Protein AF-A0AAN8IZS2-F1 (afdb_monomer)

Mean predicted aligned error: 7.96 Å

Secondary structure (DSSP, 8-state):
-EE--S--SS-EE-TTSSS-EEE-EEEEE-TTS-EEEEEE--SSPPTTS-TT----HHHHHHHHHHS--------

Nearest PDB structures (foldseek):
  7slt-assembly1_C  TM=4.646E-01  e=2.541E+00  Locusta migratoria
  1ihr-assembly1_A  TM=3.318E-01  e=1.831E+00  Escherichia coli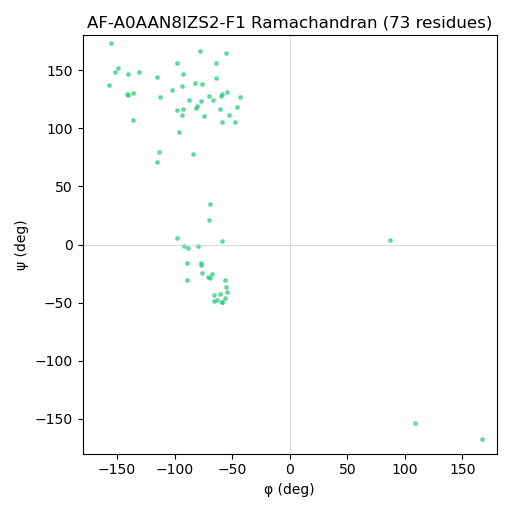
  1yf0-assembly1_A  TM=4.025E-01  e=9.430E+00  Salmonella enterica subsp. enterica serovar Typhimurium

Sequence (75 aa):
MIRFKGRSSIKQYNPLKPIKRGYKLWVRADSDGYISNFDIYQGKLGQDMDDSELSSLGEKVVTSMCSVPTEKVCQ

Organism: Patella caerulea (NCBI:txid87958)

pLDDT: mean 83.15, std 16.66, range [37.06, 97.31]

Radius of gyration: 15.16 Å; Cα contacts (8 Å, |Δi|>4): 71; chains: 1; bounding box: 36×36×31 Å

Solvent-accessible surface area (backbone atoms only — not comparable to full-atom values): 5051 Å² total; per-residue (Å²): 102,50,81,59,94,74,95,63,89,42,50,44,78,42,87,90,43,96,60,36,51,17,41,46,70,49,72,46,60,49,97,88,67,52,73,82,45,73,49,75,48,70,69,84,77,72,92,81,64,68,84,85,66,83,66,51,75,66,54,54,51,49,54,61,69,66,47,75,78,74,80,75,72,86,125

InterPro domains:
  IPR029526 PiggyBac transposable element-derived protein [PF13843] (1-69)

Foldseek 3Di:
DDDDDDDDQQWDADPPDPRRIDWDKDFDADPVGHTPDIDTRRDDDDPPPPPPPVDDPVRVSCCVRVPDP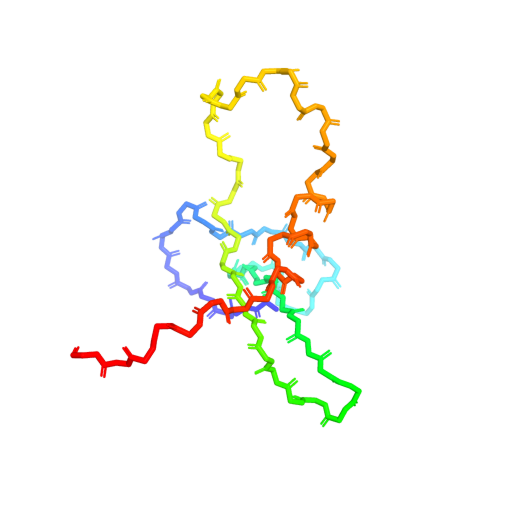PDPPPD

Structure (mmCIF, N/CA/C/O backbone):
data_AF-A0AAN8IZS2-F1
#
_entry.id   AF-A0AAN8IZS2-F1
#
loop_
_atom_site.group_PDB
_atom_site.id
_atom_site.type_symbol
_atom_site.label_atom_id
_atom_site.label_alt_id
_atom_site.label_comp_id
_atom_site.label_asym_id
_atom_site.label_entity_id
_atom_site.label_seq_id
_atom_site.pdbx_PDB_ins_code
_atom_site.Cartn_x
_atom_site.Cartn_y
_atom_site.Cartn_z
_atom_site.occupancy
_atom_site.B_iso_or_equiv
_atom_site.auth_seq_id
_atom_site.auth_comp_id
_atom_site.auth_asym_id
_atom_site.auth_atom_id
_atom_site.pdbx_PDB_model_num
ATOM 1 N N . MET A 1 1 ? -7.402 -4.002 -0.908 1.00 92.88 1 MET A N 1
ATOM 2 C CA . MET A 1 1 ? -7.266 -3.755 0.545 1.00 92.88 1 MET A CA 1
ATOM 3 C C . MET A 1 1 ? -7.978 -4.868 1.267 1.00 92.88 1 MET A C 1
ATOM 5 O O . MET A 1 1 ? -9.074 -5.223 0.848 1.00 92.88 1 MET A O 1
ATOM 9 N N . ILE A 1 2 ? -7.376 -5.398 2.325 1.00 95.12 2 ILE A N 1
ATOM 10 C CA . ILE A 1 2 ? -8.015 -6.437 3.132 1.00 95.12 2 ILE A CA 1
ATOM 11 C C . ILE A 1 2 ? -9.053 -5.765 4.026 1.00 95.12 2 ILE A C 1
ATOM 13 O O . ILE A 1 2 ? -8.741 -4.830 4.772 1.00 95.12 2 ILE A O 1
ATOM 17 N N . ARG A 1 3 ? -10.307 -6.212 3.918 1.00 94.81 3 ARG A N 1
ATOM 18 C CA . ARG A 1 3 ? -11.414 -5.679 4.712 1.00 94.81 3 ARG A CA 1
ATOM 19 C C . ARG A 1 3 ? -11.201 -6.043 6.177 1.00 94.81 3 ARG A C 1
ATOM 21 O O . ARG A 1 3 ? -11.109 -7.214 6.514 1.00 94.81 3 ARG A O 1
ATOM 28 N N . PHE A 1 4 ? -11.192 -5.041 7.048 1.00 94.69 4 PHE A N 1
ATOM 29 C CA . PHE A 1 4 ? -11.086 -5.258 8.486 1.00 94.69 4 PHE A CA 1
ATOM 30 C C . PHE A 1 4 ? -11.984 -4.279 9.248 1.00 94.69 4 PHE A C 1
ATOM 32 O O . PHE A 1 4 ? -11.950 -3.069 9.009 1.00 94.69 4 PHE A O 1
ATOM 39 N N . LYS A 1 5 ? -12.803 -4.812 10.161 1.00 87.00 5 LYS A N 1
ATOM 40 C CA . LYS A 1 5 ? -13.768 -4.073 10.991 1.00 87.00 5 LYS A CA 1
ATOM 41 C C . LYS A 1 5 ? -13.366 -4.183 12.471 1.00 87.00 5 LYS A C 1
ATOM 43 O O . LYS A 1 5 ? -14.008 -4.874 13.241 1.00 87.00 5 LYS A O 1
ATOM 48 N N . GLY A 1 6 ? -12.283 -3.522 12.867 1.00 93.44 6 GLY A N 1
ATOM 49 C CA . GLY A 1 6 ? -11.825 -3.455 14.263 1.00 93.44 6 GLY A CA 1
ATOM 50 C C . GLY A 1 6 ? -10.977 -2.209 14.512 1.00 93.44 6 GLY A C 1
ATOM 51 O O . GLY A 1 6 ? -10.684 -1.470 13.565 1.00 93.44 6 GLY A O 1
ATOM 52 N N . ARG A 1 7 ? -10.592 -1.929 15.762 1.00 92.88 7 ARG A N 1
ATOM 53 C CA . ARG A 1 7 ? -9.639 -0.848 16.078 1.00 92.88 7 ARG A CA 1
ATOM 54 C C . ARG A 1 7 ? -8.220 -1.355 15.816 1.00 92.88 7 ARG A C 1
ATOM 56 O O . ARG A 1 7 ? -7.808 -2.349 16.385 1.00 92.88 7 ARG A O 1
ATOM 63 N N . SER A 1 8 ? -7.516 -0.69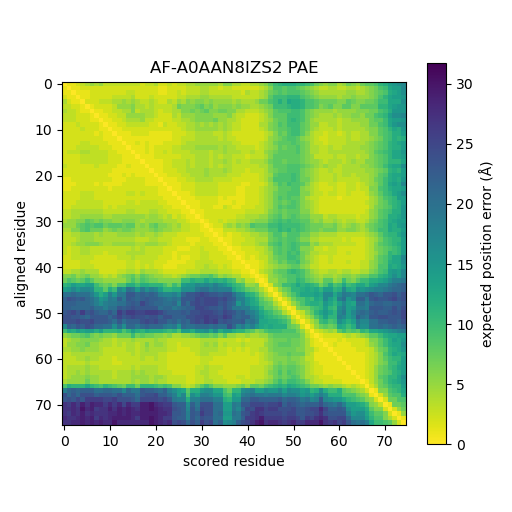7 14.903 1.00 91.44 8 SER A N 1
ATOM 64 C CA . SER A 1 8 ? -6.115 -0.971 14.578 1.00 91.44 8 SER A CA 1
ATOM 65 C C . SER A 1 8 ? -5.518 0.292 13.965 1.00 91.44 8 SER A C 1
ATOM 67 O O . SER A 1 8 ? -6.191 0.952 13.161 1.00 91.44 8 SER A O 1
ATOM 69 N N . SER A 1 9 ? -4.297 0.632 14.377 1.00 90.44 9 SER A N 1
ATOM 70 C CA . SER A 1 9 ? -3.532 1.801 13.922 1.00 90.44 9 SER A CA 1
ATOM 71 C C . SER A 1 9 ? -3.044 1.656 12.479 1.00 90.44 9 SER A C 1
ATOM 73 O O . SER A 1 9 ? -2.943 2.643 11.762 1.00 90.44 9 SER A O 1
ATOM 75 N N . ILE A 1 10 ? -2.828 0.420 12.024 1.00 92.56 10 ILE A N 1
ATOM 76 C CA . ILE A 1 10 ? -2.231 0.105 10.718 1.00 92.56 10 ILE A CA 1
ATOM 77 C C . ILE A 1 10 ? -3.231 0.272 9.556 1.00 92.56 10 ILE A C 1
ATOM 79 O O . ILE A 1 10 ? -2.856 0.361 8.383 1.00 92.56 10 ILE A O 1
ATOM 83 N N . LYS A 1 11 ? -4.535 0.344 9.852 1.00 92.94 11 LYS A N 1
ATOM 84 C CA . LYS A 1 11 ? -5.571 0.522 8.826 1.00 92.94 11 LYS A CA 1
ATOM 85 C C . LYS A 1 11 ? -5.353 1.811 8.042 1.00 92.94 11 LYS A C 1
ATOM 87 O O . LYS A 1 11 ? -5.352 2.900 8.607 1.00 92.94 11 LYS A O 1
ATOM 92 N N . GLN A 1 12 ? -5.358 1.688 6.726 1.00 94.88 12 GLN A N 1
ATOM 93 C CA . GLN A 1 12 ? -5.300 2.827 5.822 1.00 94.88 12 GLN A CA 1
ATOM 94 C C . GLN A 1 12 ? -6.693 3.204 5.327 1.00 94.88 12 GLN A C 1
ATOM 96 O O . GLN A 1 12 ? -7.611 2.378 5.324 1.00 94.88 12 GLN A O 1
ATOM 101 N N . TYR A 1 13 ? -6.851 4.461 4.921 1.00 94.75 13 TYR A N 1
ATOM 102 C CA . TYR A 1 13 ? -8.028 4.957 4.215 1.00 94.75 13 TYR A CA 1
ATOM 103 C C . TYR A 1 13 ? -7.636 5.327 2.782 1.00 94.75 13 TYR A C 1
ATOM 105 O O . TYR A 1 13 ? -6.688 6.078 2.577 1.00 94.75 13 TYR A O 1
ATOM 113 N N . ASN A 1 14 ? -8.348 4.790 1.792 1.00 95.00 14 ASN A N 1
ATOM 114 C CA . ASN A 1 14 ? -8.164 5.112 0.382 1.00 95.00 14 ASN A CA 1
ATOM 115 C C . ASN A 1 14 ? -9.543 5.291 -0.287 1.00 95.00 14 ASN A C 1
ATOM 117 O O . ASN A 1 14 ? -10.243 4.297 -0.498 1.00 95.00 14 ASN A O 1
ATOM 121 N N . PRO A 1 15 ? -9.957 6.531 -0.614 1.00 96.25 15 PRO A N 1
ATOM 122 C CA . PRO A 1 15 ? -11.325 6.827 -1.044 1.00 96.25 15 PRO A CA 1
ATOM 123 C C . PRO A 1 15 ? -11.698 6.219 -2.403 1.00 96.25 15 PRO A C 1
ATOM 125 O O . PRO A 1 15 ? -12.877 5.958 -2.633 1.00 96.25 15 PRO A O 1
ATOM 128 N N . LEU A 1 16 ? -10.712 5.960 -3.270 1.00 97.31 16 LEU A N 1
ATOM 129 C CA . LEU A 1 16 ? -10.919 5.462 -4.636 1.00 97.31 16 LEU A CA 1
ATOM 130 C C . LEU A 1 16 ? -10.984 3.929 -4.732 1.00 97.31 16 LEU A C 1
ATOM 132 O O . LEU A 1 16 ? -11.180 3.382 -5.814 1.00 97.31 16 LEU A O 1
ATOM 136 N N . LYS A 1 17 ? -10.800 3.203 -3.623 1.00 95.44 17 LYS A N 1
ATOM 137 C CA . LYS A 1 17 ? -10.912 1.738 -3.610 1.00 95.44 17 LYS A CA 1
ATOM 138 C C . LYS A 1 17 ? -12.334 1.303 -3.227 1.00 95.44 17 LYS A C 1
ATOM 140 O O . LYS A 1 17 ? -12.933 1.926 -2.351 1.00 95.44 17 LYS A O 1
ATOM 145 N N . PRO A 1 18 ? -12.842 0.176 -3.773 1.00 96.62 18 PRO A N 1
ATOM 146 C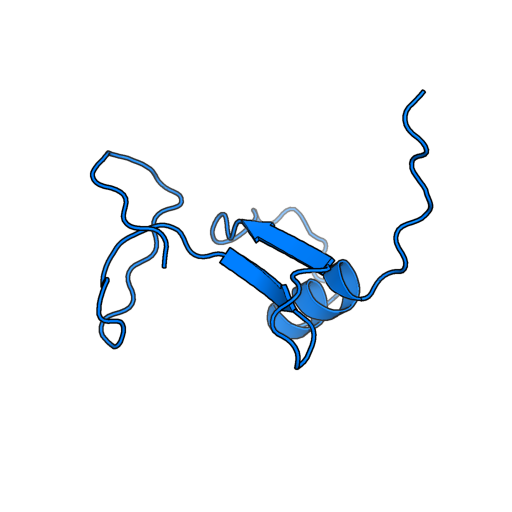 CA . PRO A 1 18 ? -14.136 -0.383 -3.365 1.00 96.62 18 PRO A CA 1
ATOM 147 C C . PRO A 1 18 ? -14.223 -0.619 -1.849 1.00 96.62 18 PRO A C 1
ATOM 149 O O . PRO A 1 18 ? -15.217 -0.301 -1.201 1.00 96.62 18 PRO A O 1
ATOM 152 N N . ILE A 1 19 ? -13.133 -1.117 -1.256 1.00 95.69 19 ILE A N 1
ATOM 153 C CA . ILE A 1 19 ? -12.952 -1.205 0.195 1.00 95.69 19 ILE A CA 1
ATOM 154 C C . ILE A 1 19 ? -12.145 0.016 0.637 1.00 95.69 19 ILE A C 1
ATOM 156 O O . ILE A 1 19 ? -10.917 0.007 0.555 1.00 95.69 19 ILE A O 1
ATOM 160 N N . LYS A 1 20 ? -12.840 1.054 1.115 1.00 95.12 20 LYS A N 1
ATOM 161 C CA . LYS A 1 20 ? -12.218 2.345 1.449 1.00 95.12 20 LYS A CA 1
ATOM 162 C C . LYS A 1 20 ? -11.299 2.305 2.669 1.00 95.12 20 LYS A C 1
ATOM 164 O O . LYS A 1 20 ? -10.383 3.110 2.763 1.00 95.12 20 LYS A O 1
ATOM 169 N N . ARG A 1 21 ? -11.547 1.414 3.636 1.00 95.00 21 ARG A N 1
ATOM 170 C CA . ARG A 1 21 ? -10.778 1.338 4.891 1.00 95.00 21 ARG A CA 1
ATOM 171 C C . ARG A 1 21 ? -10.454 -0.108 5.251 1.00 95.00 21 ARG A C 1
ATOM 173 O O . ARG A 1 21 ? -11.348 -0.952 5.265 1.00 95.00 21 ARG A O 1
ATOM 180 N N . GLY A 1 22 ? -9.188 -0.384 5.547 1.00 96.06 22 GLY A N 1
ATOM 181 C CA . GLY A 1 22 ? -8.688 -1.743 5.769 1.00 96.06 22 GLY A CA 1
ATOM 182 C C . GLY A 1 22 ? -7.162 -1.811 5.770 1.00 96.06 22 GLY A C 1
ATOM 183 O O . GLY A 1 22 ? -6.497 -0.775 5.806 1.00 96.06 22 GLY A O 1
ATOM 184 N N . TYR A 1 23 ? -6.606 -3.018 5.709 1.00 95.75 23 TYR A N 1
ATOM 185 C CA . TYR A 1 23 ? -5.157 -3.201 5.628 1.00 95.75 23 TYR A CA 1
ATOM 186 C C . TYR A 1 23 ? -4.654 -3.050 4.191 1.00 95.75 23 TYR A C 1
ATOM 188 O O . TYR A 1 23 ? -5.294 -3.501 3.226 1.00 95.75 23 TYR A O 1
ATOM 196 N N . LYS A 1 24 ? -3.507 -2.381 4.062 1.00 94.56 24 LYS A N 1
ATOM 197 C CA . LYS A 1 24 ? -2.780 -2.202 2.808 1.00 94.56 24 LYS A CA 1
ATOM 198 C C . LYS A 1 24 ? -1.599 -3.174 2.796 1.00 94.56 24 LYS A C 1
ATOM 200 O O . LYS A 1 24 ? -0.874 -3.267 3.778 1.00 94.56 24 LYS A O 1
ATOM 205 N N . LEU A 1 25 ? -1.442 -3.875 1.681 1.00 94.69 25 LEU A N 1
ATOM 206 C CA . LEU A 1 25 ? -0.334 -4.783 1.414 1.00 94.69 25 LEU A CA 1
ATOM 207 C C . LEU A 1 25 ? 0.472 -4.240 0.242 1.00 94.69 25 LEU A C 1
ATOM 209 O O . LEU A 1 25 ? -0.107 -3.691 -0.703 1.00 94.69 25 LEU A O 1
ATOM 213 N N . TRP A 1 26 ? 1.774 -4.436 0.310 1.00 94.00 26 TRP A N 1
ATOM 214 C CA . TRP A 1 26 ? 2.667 -4.439 -0.833 1.00 94.00 26 TRP A CA 1
ATOM 215 C C . TRP A 1 26 ? 2.807 -5.886 -1.295 1.00 94.00 26 TRP A C 1
ATOM 217 O O . TRP A 1 26 ? 2.895 -6.789 -0.466 1.00 94.00 26 TRP A O 1
ATOM 227 N N . VAL A 1 27 ? 2.753 -6.120 -2.601 1.00 94.50 27 VAL A N 1
ATOM 228 C CA . VAL A 1 27 ? 2.764 -7.471 -3.164 1.00 94.50 27 VAL A CA 1
ATOM 229 C C . VAL A 1 27 ? 3.632 -7.457 -4.410 1.00 94.50 27 VAL A C 1
ATOM 231 O O . VAL A 1 27 ? 3.414 -6.627 -5.295 1.00 94.50 27 VAL A O 1
ATOM 234 N N . ARG A 1 28 ? 4.578 -8.391 -4.477 1.00 93.69 28 ARG A N 1
ATOM 235 C CA . ARG A 1 28 ? 5.283 -8.772 -5.695 1.00 93.69 28 ARG A CA 1
ATOM 236 C C . ARG A 1 28 ? 4.607 -10.024 -6.241 1.00 93.69 28 ARG A C 1
ATOM 238 O O . ARG A 1 28 ? 4.586 -11.066 -5.586 1.00 93.69 28 ARG A O 1
ATOM 245 N N . ALA A 1 29 ? 4.027 -9.890 -7.422 1.00 93.50 29 ALA A N 1
ATOM 246 C CA . ALA A 1 29 ? 3.350 -10.972 -8.110 1.00 93.50 29 ALA A CA 1
ATOM 247 C C . ALA A 1 29 ? 3.840 -11.059 -9.553 1.00 93.50 29 ALA A C 1
ATOM 249 O O . ALA A 1 29 ? 4.183 -10.035 -10.150 1.00 93.50 29 ALA A O 1
ATOM 250 N N . ASP A 1 30 ? 3.845 -12.273 -10.085 1.00 93.75 30 ASP A N 1
ATOM 251 C CA . ASP A 1 30 ? 4.118 -12.530 -11.493 1.00 93.75 30 ASP A CA 1
ATOM 252 C C . ASP A 1 30 ? 2.882 -12.216 -12.346 1.00 93.75 30 ASP A C 1
ATOM 254 O O . ASP A 1 30 ? 1.765 -12.063 -11.837 1.00 93.75 30 ASP A O 1
ATOM 258 N N . SER A 1 31 ? 3.072 -12.136 -13.664 1.00 94.94 31 SER A N 1
ATOM 259 C CA . SER A 1 31 ? 1.988 -11.905 -14.629 1.00 94.94 31 SER A CA 1
ATOM 260 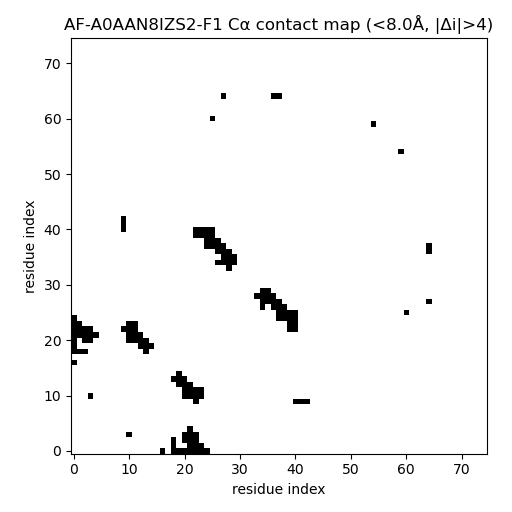C C . SER A 1 31 ? 0.868 -12.939 -14.527 1.00 94.94 31 SER A C 1
ATOM 262 O O . SER A 1 31 ? -0.294 -12.606 -14.754 1.00 94.94 31 SER A O 1
ATOM 264 N N . ASP A 1 32 ? 1.213 -14.165 -14.132 1.00 94.38 32 ASP A N 1
ATOM 265 C CA . ASP A 1 32 ? 0.284 -15.292 -14.000 1.00 94.38 32 ASP A CA 1
ATOM 266 C C . ASP A 1 32 ? -0.522 -15.242 -12.690 1.00 94.38 32 ASP A C 1
ATOM 268 O O . ASP A 1 32 ? -1.369 -16.095 -12.429 1.00 94.38 32 ASP A O 1
ATOM 272 N N . GLY A 1 33 ? -0.274 -14.234 -11.846 1.00 90.88 33 GLY A N 1
ATOM 273 C CA . GLY A 1 33 ? -0.968 -14.029 -10.577 1.00 90.88 33 GLY A CA 1
ATOM 274 C C . GLY A 1 33 ? -0.360 -14.780 -9.392 1.00 90.88 33 GLY A C 1
ATOM 275 O O . GLY A 1 33 ? -0.907 -14.704 -8.290 1.00 90.88 33 GLY A O 1
ATOM 276 N N . TYR A 1 34 ? 0.770 -15.471 -9.578 1.00 93.31 34 TYR A N 1
ATOM 277 C CA . TYR A 1 34 ? 1.510 -16.078 -8.472 1.00 93.31 34 TYR A CA 1
ATOM 278 C C . TYR A 1 34 ? 2.172 -14.997 -7.612 1.00 93.31 34 TYR A C 1
ATOM 280 O O . TYR A 1 34 ? 2.876 -14.127 -8.122 1.00 93.31 34 TYR A O 1
ATOM 288 N N . ILE A 1 35 ? 1.944 -15.039 -6.299 1.00 92.81 35 ILE A N 1
ATOM 289 C CA . ILE A 1 35 ? 2.518 -14.081 -5.348 1.00 92.81 35 ILE A CA 1
ATOM 290 C C . ILE A 1 35 ? 3.814 -14.667 -4.796 1.00 92.81 35 ILE A C 1
ATOM 292 O O . ILE A 1 35 ? 3.782 -15.631 -4.035 1.00 92.81 35 ILE A O 1
ATOM 296 N N . SER A 1 36 ? 4.946 -14.062 -5.152 1.00 90.62 36 SER A N 1
ATOM 297 C CA . SER A 1 36 ? 6.270 -14.502 -4.700 1.00 90.62 36 SER A CA 1
ATOM 298 C C . SE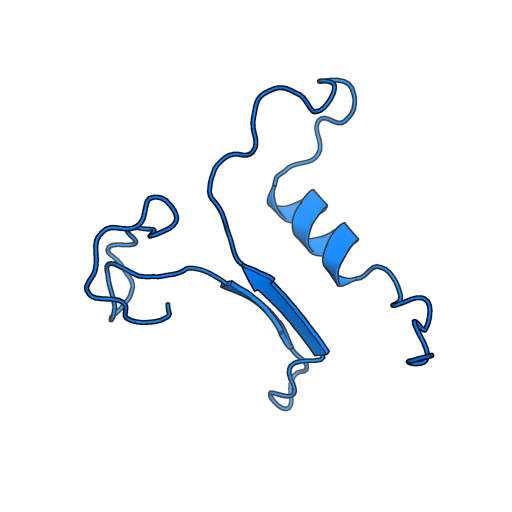R A 1 36 ? 6.703 -13.841 -3.393 1.00 90.62 36 SER A C 1
ATOM 300 O O . SER A 1 36 ? 7.424 -14.453 -2.609 1.00 90.62 36 SER A O 1
ATOM 302 N N . ASN A 1 37 ? 6.266 -12.605 -3.131 1.00 92.25 37 ASN A N 1
ATOM 303 C CA . ASN A 1 37 ? 6.584 -11.890 -1.896 1.00 92.25 37 ASN A CA 1
ATOM 304 C C . ASN A 1 37 ? 5.480 -10.879 -1.545 1.00 92.25 37 ASN A C 1
ATOM 306 O O . ASN A 1 37 ? 4.833 -10.311 -2.429 1.00 92.25 37 ASN A O 1
ATOM 310 N N . PHE A 1 38 ? 5.260 -10.629 -0.258 1.00 93.44 38 PHE A N 1
ATOM 311 C CA . PHE A 1 38 ? 4.331 -9.610 0.215 1.00 93.44 38 PHE A CA 1
ATOM 312 C C . PHE A 1 38 ? 4.791 -9.021 1.548 1.00 93.44 38 PHE A C 1
ATOM 314 O O . PHE A 1 38 ? 5.423 -9.692 2.356 1.00 93.44 38 PHE A O 1
ATOM 321 N N . ASP A 1 39 ? 4.416 -7.768 1.795 1.00 92.62 39 ASP A N 1
ATOM 322 C CA . ASP A 1 39 ? 4.683 -7.079 3.057 1.00 92.62 39 ASP A CA 1
ATOM 323 C C . ASP A 1 39 ? 3.479 -6.221 3.473 1.00 92.62 39 ASP A C 1
ATOM 325 O O . ASP A 1 39 ? 2.738 -5.677 2.643 1.00 92.62 39 ASP A O 1
ATOM 329 N N . ILE A 1 40 ? 3.255 -6.109 4.779 1.00 92.88 40 ILE A N 1
ATOM 330 C CA . ILE A 1 40 ? 2.151 -5.351 5.361 1.00 92.88 40 ILE A CA 1
ATOM 331 C C . ILE A 1 40 ? 2.594 -3.906 5.547 1.00 92.88 40 ILE A C 1
ATOM 333 O O . ILE A 1 40 ? 3.549 -3.609 6.255 1.00 92.88 40 ILE A O 1
ATOM 337 N N . TYR A 1 41 ? 1.841 -2.966 4.976 1.00 92.75 41 TYR A N 1
ATOM 338 C CA . TYR A 1 41 ? 2.120 -1.555 5.201 1.00 92.75 41 TYR A CA 1
ATOM 339 C C . TYR A 1 41 ? 1.678 -1.140 6.605 1.00 92.75 41 TYR A C 1
ATOM 341 O O . TYR A 1 41 ? 0.477 -1.048 6.862 1.00 92.75 41 TYR A O 1
ATOM 349 N N . GLN A 1 42 ? 2.640 -0.840 7.479 1.00 91.06 42 GLN A N 1
ATOM 350 C CA . GLN A 1 42 ? 2.405 -0.506 8.890 1.00 91.06 42 GLN A CA 1
ATOM 351 C C . GLN A 1 42 ? 2.235 1.000 9.171 1.00 91.06 42 GLN A C 1
ATOM 353 O O . GLN A 1 42 ? 1.944 1.383 10.300 1.00 91.06 42 GLN A O 1
ATOM 358 N N . GLY A 1 43 ? 2.344 1.859 8.152 1.00 86.31 43 GLY A N 1
ATOM 359 C CA . GLY A 1 43 ? 2.293 3.317 8.303 1.00 86.31 43 GLY A CA 1
ATOM 360 C C . GLY A 1 43 ? 3.655 3.971 8.077 1.00 86.31 43 GLY A C 1
ATOM 361 O O . GLY A 1 43 ? 4.483 3.452 7.329 1.00 86.31 43 GLY A O 1
ATOM 362 N N . LYS A 1 44 ? 3.875 5.140 8.686 1.00 79.88 44 LYS A N 1
ATOM 363 C CA . LYS A 1 44 ? 5.183 5.804 8.701 1.00 79.88 44 LY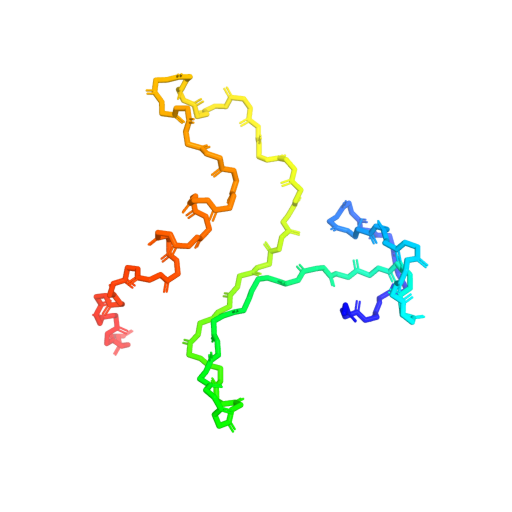S A CA 1
ATOM 364 C C . LYS A 1 44 ? 6.029 5.157 9.802 1.00 79.88 44 LYS A C 1
ATOM 366 O O . LYS A 1 44 ? 5.636 5.211 10.963 1.00 79.88 44 LYS A O 1
ATOM 371 N N . LEU A 1 45 ? 7.146 4.532 9.430 1.00 70.31 45 LEU A N 1
ATOM 372 C CA . LEU A 1 45 ? 8.160 4.083 10.388 1.00 70.31 45 LEU A CA 1
ATOM 373 C C . LEU A 1 45 ? 8.768 5.313 11.082 1.00 70.31 45 LEU A C 1
ATOM 375 O O . LEU A 1 45 ? 8.874 6.375 10.463 1.00 70.31 45 LEU A O 1
ATOM 379 N N . GLY A 1 46 ? 9.072 5.178 12.375 1.00 62.12 46 GLY A N 1
ATOM 380 C CA . GLY A 1 46 ? 9.642 6.239 13.207 1.00 62.12 46 GLY A CA 1
ATOM 381 C C . GLY A 1 46 ? 10.932 6.818 12.626 1.00 62.12 46 GLY A C 1
ATOM 382 O O . GLY A 1 46 ? 11.538 6.252 11.721 1.00 62.12 46 GLY A O 1
ATOM 383 N N . GLN A 1 47 ? 11.319 7.978 13.144 1.00 54.56 47 GLN A N 1
ATOM 384 C CA . GLN A 1 47 ? 12.385 8.868 12.672 1.00 54.56 47 GLN A CA 1
ATOM 385 C C . GLN A 1 47 ? 13.811 8.313 12.891 1.00 54.56 47 GLN A C 1
ATOM 387 O O . GLN A 1 47 ? 14.764 9.079 12.922 1.00 54.56 47 GLN A O 1
ATOM 392 N N . ASP A 1 48 ? 13.941 6.995 13.05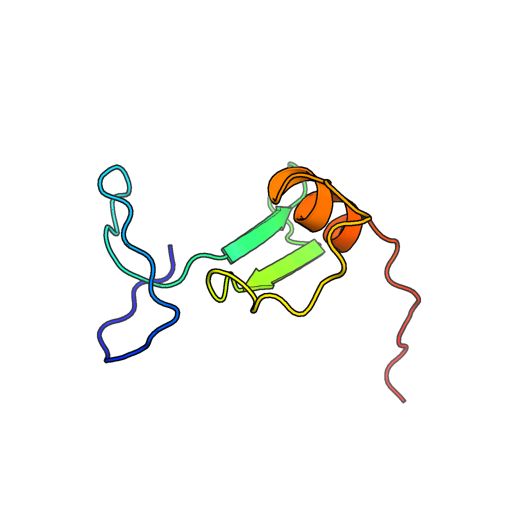3 1.00 53.97 48 ASP A N 1
ATOM 393 C CA . ASP A 1 48 ? 15.169 6.304 13.462 1.00 53.97 48 ASP A CA 1
ATOM 394 C C . ASP A 1 48 ? 15.947 5.726 12.267 1.00 53.97 48 ASP A C 1
ATOM 396 O O . ASP A 1 48 ? 16.920 5.002 12.451 1.00 53.97 48 ASP A O 1
ATOM 400 N N . MET A 1 49 ? 15.507 5.999 11.032 1.00 56.47 49 MET A N 1
ATOM 401 C CA . MET A 1 49 ? 16.338 5.767 9.853 1.00 56.47 49 MET A CA 1
ATOM 402 C C . MET A 1 49 ? 17.084 7.051 9.535 1.00 56.47 49 MET A C 1
ATOM 404 O O . MET A 1 49 ? 16.450 8.054 9.209 1.00 56.47 49 MET A O 1
ATOM 408 N N . ASP A 1 50 ? 18.408 6.980 9.635 1.00 53.00 50 ASP A N 1
ATOM 409 C CA . ASP A 1 50 ? 19.334 8.055 9.313 1.00 53.00 50 ASP A CA 1
ATOM 410 C C . ASP A 1 50 ? 18.923 8.744 8.001 1.00 53.00 50 ASP A C 1
ATOM 412 O O . ASP A 1 50 ? 18.757 8.100 6.960 1.00 53.00 50 ASP A O 1
ATOM 416 N N . ASP A 1 51 ? 18.776 10.071 8.043 1.00 52.84 51 ASP A N 1
ATOM 417 C CA . ASP A 1 51 ? 18.442 10.939 6.901 1.00 52.84 51 ASP A CA 1
ATOM 418 C C . ASP A 1 51 ? 19.470 10.855 5.738 1.00 52.84 51 ASP A C 1
ATOM 420 O O . ASP A 1 51 ? 19.348 11.570 4.743 1.00 52.84 51 ASP A O 1
ATOM 424 N N . SER A 1 52 ? 20.491 9.993 5.839 1.00 54.78 52 SER A N 1
ATOM 425 C CA . SER A 1 52 ? 21.541 9.791 4.836 1.00 54.78 52 SER A CA 1
ATOM 426 C C . SER A 1 52 ? 21.097 8.955 3.629 1.00 54.78 52 SER A C 1
ATOM 428 O O . SER A 1 52 ? 21.717 9.062 2.572 1.00 54.78 52 SER A O 1
ATOM 430 N N . GLU A 1 53 ? 19.995 8.200 3.726 1.00 60.03 53 GLU A N 1
ATOM 431 C CA . GLU A 1 53 ? 19.399 7.466 2.599 1.00 60.03 53 GLU A CA 1
ATOM 432 C C . GLU A 1 53 ? 18.021 8.038 2.237 1.00 60.03 53 GLU A C 1
ATOM 434 O O . GLU A 1 53 ? 16.955 7.507 2.589 1.00 60.03 53 GLU A O 1
ATOM 439 N N . LEU A 1 54 ? 18.055 9.147 1.493 1.00 63.06 54 LEU A N 1
ATOM 440 C CA . LEU A 1 54 ? 16.903 9.884 0.963 1.00 63.06 54 LEU A CA 1
ATOM 441 C C . LEU A 1 54 ? 16.150 9.117 -0.151 1.00 63.06 54 LEU A C 1
ATOM 443 O O . LEU A 1 54 ? 15.654 9.718 -1.103 1.00 63.06 54 LEU A O 1
ATOM 447 N N . SER A 1 55 ? 16.070 7.788 -0.075 1.00 72.44 55 SER A N 1
ATOM 448 C CA . SER A 1 55 ? 15.312 6.983 -1.030 1.00 72.44 55 SER A CA 1
ATOM 449 C C . SER A 1 55 ? 13.813 7.087 -0.750 1.00 72.44 55 SER A C 1
ATOM 451 O O . SER A 1 55 ? 13.336 7.088 0.394 1.00 72.44 55 SER A O 1
ATOM 453 N N . SER A 1 56 ? 13.036 7.212 -1.824 1.00 85.94 56 SER A N 1
ATOM 454 C CA . SER A 1 56 ? 11.578 7.316 -1.727 1.00 85.94 56 SER A CA 1
ATOM 455 C C . SER A 1 56 ? 10.977 6.029 -1.141 1.00 85.94 56 SER A C 1
ATOM 457 O O . SER A 1 56 ? 11.542 4.944 -1.271 1.00 85.94 56 SER A O 1
ATOM 459 N N . LEU A 1 57 ? 9.782 6.103 -0.537 1.00 86.75 57 LEU A N 1
ATOM 460 C CA . LEU A 1 57 ? 9.111 4.903 -0.006 1.00 86.75 57 LEU A CA 1
ATOM 461 C C . LEU A 1 57 ? 8.941 3.812 -1.078 1.00 86.75 57 LEU A C 1
ATOM 463 O O . LEU A 1 57 ? 9.044 2.630 -0.769 1.00 86.75 57 LEU A O 1
ATOM 467 N N . GLY A 1 58 ? 8.675 4.210 -2.326 1.00 88.25 58 GLY A N 1
ATOM 468 C CA . GL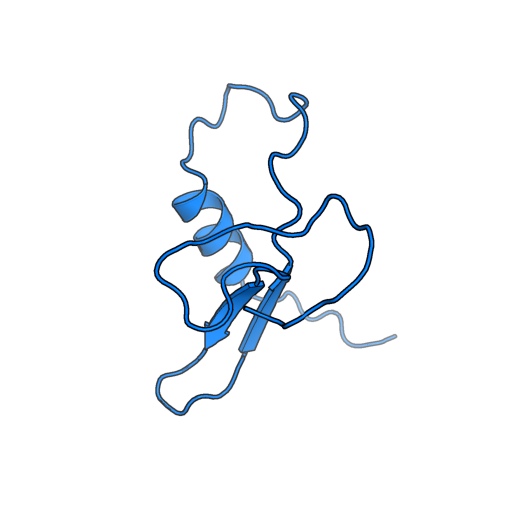Y A 1 58 ? 8.529 3.274 -3.439 1.00 88.25 58 GLY A CA 1
ATOM 469 C C . GLY A 1 58 ? 9.820 2.511 -3.716 1.00 88.25 58 GLY A C 1
ATOM 470 O O . GLY A 1 58 ? 9.794 1.288 -3.798 1.00 88.25 58 GLY A O 1
ATOM 471 N N . GLU A 1 59 ? 10.942 3.223 -3.783 1.00 90.44 59 GLU A N 1
ATOM 472 C CA . GLU A 1 59 ? 12.267 2.634 -3.980 1.00 90.44 59 GLU A CA 1
ATOM 473 C C . GLU A 1 59 ? 12.613 1.643 -2.865 1.00 90.44 59 GLU A C 1
ATOM 475 O O . GLU A 1 59 ? 12.924 0.490 -3.152 1.00 90.44 59 GLU A O 1
ATOM 480 N N . LYS A 1 60 ? 12.438 2.038 -1.597 1.00 87.94 60 LYS A N 1
ATOM 481 C CA . LYS A 1 60 ? 12.700 1.167 -0.437 1.00 87.94 60 LYS A CA 1
ATOM 482 C C . LYS A 1 60 ? 11.906 -0.139 -0.503 1.00 87.94 60 LYS A C 1
ATOM 484 O O . LYS A 1 60 ? 12.456 -1.217 -0.282 1.00 87.94 60 LYS A O 1
ATOM 489 N N . VAL A 1 61 ? 10.615 -0.053 -0.830 1.00 90.12 61 VAL A N 1
ATOM 490 C CA . VAL A 1 61 ? 9.740 -1.231 -0.941 1.00 90.12 61 VAL A CA 1
ATOM 491 C C . VAL A 1 61 ? 10.173 -2.130 -2.099 1.00 90.12 61 VAL A C 1
ATOM 493 O O . VAL A 1 61 ? 10.235 -3.345 -1.925 1.00 90.12 61 VAL A O 1
ATOM 496 N N . VAL A 1 62 ? 10.500 -1.557 -3.261 1.00 91.38 62 VAL A N 1
ATOM 497 C CA . VAL A 1 62 ? 10.926 -2.333 -4.436 1.00 91.38 62 VAL A CA 1
ATOM 498 C C . VAL A 1 62 ? 12.257 -3.028 -4.173 1.00 91.38 62 VAL A C 1
ATOM 500 O O . VAL A 1 62 ? 12.348 -4.234 -4.383 1.00 91.38 62 VAL A O 1
ATOM 503 N N . THR A 1 63 ? 13.261 -2.319 -3.657 1.00 91.25 63 THR A N 1
ATOM 504 C CA . THR A 1 63 ? 14.573 -2.901 -3.340 1.00 91.25 63 THR A CA 1
ATOM 505 C C . THR A 1 63 ? 14.447 -4.017 -2.304 1.00 91.25 63 THR A C 1
ATOM 507 O O . THR A 1 63 ? 15.011 -5.093 -2.495 1.00 91.25 63 THR A O 1
ATOM 510 N N . SER A 1 64 ? 13.631 -3.815 -1.262 1.00 89.44 64 SER A N 1
ATOM 511 C CA . SER A 1 64 ? 13.340 -4.842 -0.255 1.00 89.44 64 SER A CA 1
ATOM 512 C C . SER A 1 64 ? 12.712 -6.101 -0.874 1.00 89.44 64 SER A C 1
ATOM 514 O O . SER A 1 64 ? 13.208 -7.208 -0.675 1.00 89.44 64 SER A O 1
ATOM 516 N N . MET A 1 65 ? 11.673 -5.951 -1.703 1.00 90.00 65 MET A N 1
ATOM 517 C CA . MET A 1 65 ? 10.946 -7.085 -2.298 1.00 90.00 65 MET A CA 1
ATOM 518 C C . MET A 1 65 ? 11.672 -7.780 -3.457 1.00 90.00 65 MET A C 1
ATOM 520 O O . MET A 1 65 ? 11.382 -8.943 -3.767 1.00 90.00 65 MET A O 1
ATOM 524 N N . CYS A 1 66 ? 12.561 -7.058 -4.137 1.00 90.38 66 CYS A N 1
ATOM 525 C CA . CYS A 1 66 ? 13.376 -7.576 -5.231 1.00 90.38 66 CYS A CA 1
ATOM 526 C C . CYS A 1 66 ? 14.696 -8.176 -4.752 1.00 90.38 66 CYS A C 1
ATOM 528 O O . CYS A 1 66 ? 15.307 -8.922 -5.518 1.00 90.38 66 CYS A O 1
ATOM 530 N N . SER A 1 67 ? 15.119 -7.892 -3.514 1.00 85.56 67 SER A N 1
ATOM 531 C CA . SER A 1 67 ? 16.256 -8.585 -2.918 1.00 85.56 67 SER A CA 1
ATOM 532 C C . SER A 1 67 ? 16.008 -10.093 -2.972 1.00 85.56 67 SER A C 1
ATOM 534 O O . SER A 1 67 ? 14.906 -10.580 -2.701 1.00 85.56 67 SER A O 1
ATOM 536 N N . VAL A 1 68 ? 17.010 -10.830 -3.453 1.00 71.81 68 VAL A N 1
ATOM 537 C CA . VAL A 1 68 ? 16.919 -12.283 -3.582 1.00 71.81 68 VAL A CA 1
ATOM 538 C C . VAL A 1 68 ? 16.663 -12.835 -2.181 1.00 71.81 68 VAL A C 1
ATOM 540 O O . VAL A 1 68 ? 17.425 -12.490 -1.274 1.00 71.81 68 VAL A O 1
ATOM 543 N N . PRO A 1 69 ? 15.629 -13.667 -1.970 1.00 61.75 69 PRO A N 1
ATOM 544 C CA . PRO A 1 69 ? 15.497 -14.389 -0.720 1.00 61.75 69 PRO A CA 1
ATOM 545 C C . PRO A 1 69 ? 16.756 -15.240 -0.576 1.00 61.75 69 PRO A C 1
ATOM 547 O O . PRO A 1 69 ? 16.931 -16.224 -1.292 1.00 61.75 69 PRO A O 1
ATOM 550 N N . THR A 1 70 ? 17.673 -14.841 0.303 1.00 54.53 70 THR A N 1
ATOM 551 C CA . THR A 1 70 ? 18.674 -15.776 0.796 1.00 54.53 70 THR A CA 1
ATOM 552 C C . THR A 1 70 ? 17.870 -16.872 1.468 1.00 54.53 70 THR A C 1
ATOM 554 O O . THR A 1 70 ? 17.077 -16.595 2.370 1.00 54.53 70 THR A O 1
ATOM 557 N N . GLU A 1 71 ? 17.959 -18.088 0.935 1.00 47.47 71 GLU A N 1
ATOM 558 C CA . GLU A 1 71 ? 17.232 -19.237 1.448 1.00 47.47 71 GLU A CA 1
ATOM 559 C C . GLU A 1 71 ? 17.400 -19.298 2.969 1.00 47.47 71 GLU A C 1
ATOM 561 O O . GLU A 1 71 ? 18.441 -19.692 3.489 1.00 47.47 71 GLU A O 1
ATOM 566 N N . LYS A 1 72 ? 16.355 -18.942 3.716 1.00 49.25 72 LYS A N 1
ATOM 567 C CA . LYS A 1 72 ? 16.154 -19.565 5.015 1.00 49.25 72 LYS A CA 1
ATOM 568 C C . LYS A 1 72 ? 15.433 -20.864 4.722 1.00 49.25 72 LYS A C 1
ATOM 570 O O . LYS A 1 72 ? 14.215 -20.955 4.855 1.00 49.25 72 LYS A O 1
ATOM 575 N N . VAL A 1 73 ? 16.215 -21.844 4.256 1.00 46.66 73 VAL A N 1
ATOM 576 C CA . VAL A 1 73 ? 15.875 -23.256 4.427 1.00 46.66 73 VAL A CA 1
ATOM 577 C C . VAL A 1 73 ? 15.456 -23.389 5.883 1.00 46.66 73 VAL A C 1
ATOM 579 O O . VAL A 1 73 ? 16.213 -23.030 6.785 1.00 46.66 73 VAL A O 1
ATOM 582 N N . CYS A 1 74 ? 14.207 -23.788 6.089 1.00 44.03 74 CYS A N 1
ATOM 583 C CA . CYS A 1 74 ? 13.662 -24.067 7.403 1.00 44.03 74 CYS A CA 1
ATOM 584 C C . CYS A 1 74 ? 14.602 -25.065 8.100 1.00 44.03 74 CYS A C 1
ATOM 586 O O . CYS A 1 74 ? 14.728 -26.199 7.638 1.00 44.03 74 CYS A O 1
ATOM 588 N N . GLN A 1 75 ? 15.297 -24.620 9.148 1.00 37.06 75 GLN A N 1
ATOM 589 C CA . GLN A 1 75 ? 15.859 -25.494 10.179 1.00 37.06 75 GLN A CA 1
ATOM 590 C C . GLN A 1 75 ? 14.841 -25.626 11.305 1.00 37.06 75 GLN A C 1
ATOM 592 O O . GLN A 1 75 ? 14.147 -24.615 11.574 1.00 37.06 75 GLN A O 1
#